Protein AF-A0A1M3CLC4-F1 (afdb_monomer_lite)

pLDDT: mean 72.05, std 15.81, range [44.66, 98.12]

Radius of gyration: 28.96 Å; chains: 1; bounding box: 85×17×70 Å

Sequence (66 aa):
MDEPAPQPDPEPGGGSRRGAVAGLVIVVVLLVVGLWLARELGSASRIQDCVMSGRSNCQPIDVSPR

Structure (mmCIF, N/CA/C/O backbone):
data_AF-A0A1M3CLC4-F1
#
_entry.id   AF-A0A1M3CLC4-F1
#
loop_
_atom_site.group_PDB
_atom_site.id
_atom_site.type_symbol
_atom_site.label_atom_id
_atom_site.label_alt_id
_atom_site.label_comp_id
_atom_site.label_asym_id
_atom_site.label_entity_id
_atom_site.label_seq_id
_atom_site.pdbx_PDB_ins_code
_atom_site.Cartn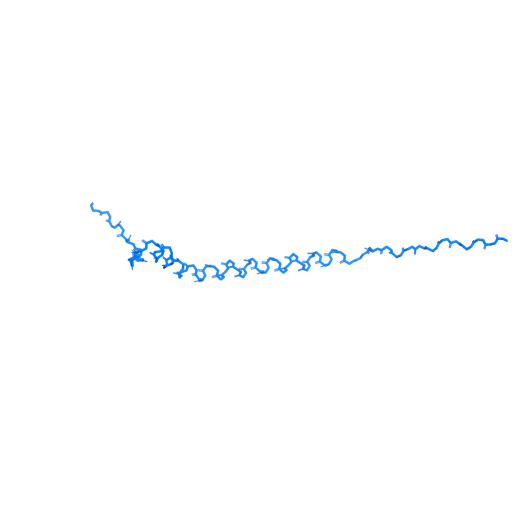_x
_atom_site.Cartn_y
_atom_site.Cartn_z
_atom_site.occupancy
_atom_site.B_iso_o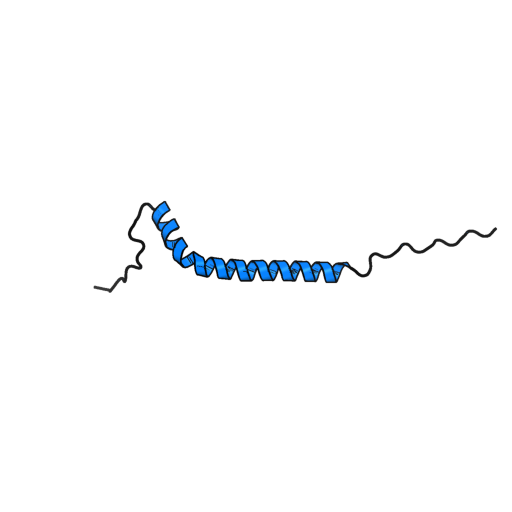r_equiv
_atom_site.auth_seq_id
_atom_site.auth_comp_id
_atom_site.auth_asym_id
_atom_site.auth_atom_id
_atom_site.pdbx_PDB_model_num
ATOM 1 N N . MET A 1 1 ? 48.860 1.294 -43.507 1.00 49.16 1 MET A N 1
ATOM 2 C CA . MET A 1 1 ? 48.663 2.064 -4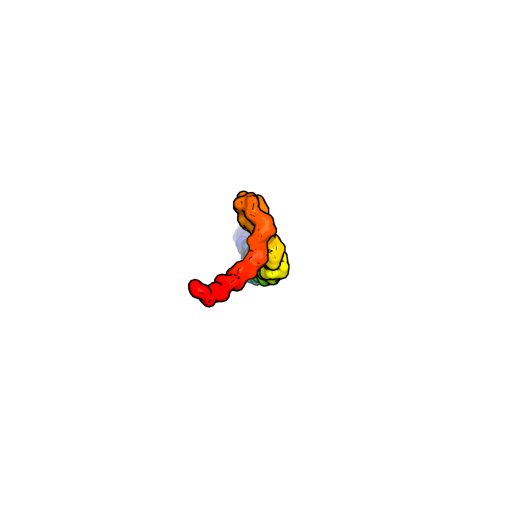2.262 1.00 49.16 1 MET A CA 1
ATOM 3 C C . MET A 1 1 ? 47.201 1.869 -41.978 1.00 49.16 1 MET A C 1
ATOM 5 O O . MET A 1 1 ? 46.374 2.562 -42.551 1.00 49.16 1 MET A O 1
ATOM 9 N N . ASP A 1 2 ? 46.910 0.786 -41.276 1.00 55.69 2 ASP A N 1
ATOM 10 C CA . ASP A 1 2 ? 45.567 0.244 -41.148 1.00 55.69 2 ASP A CA 1
ATOM 11 C C . ASP A 1 2 ? 45.171 0.473 -39.700 1.00 55.69 2 ASP A C 1
ATOM 13 O O . ASP A 1 2 ? 45.481 -0.330 -38.821 1.00 55.69 2 ASP A O 1
ATOM 17 N N . GLU A 1 3 ? 44.592 1.644 -39.447 1.00 69.88 3 GLU A N 1
A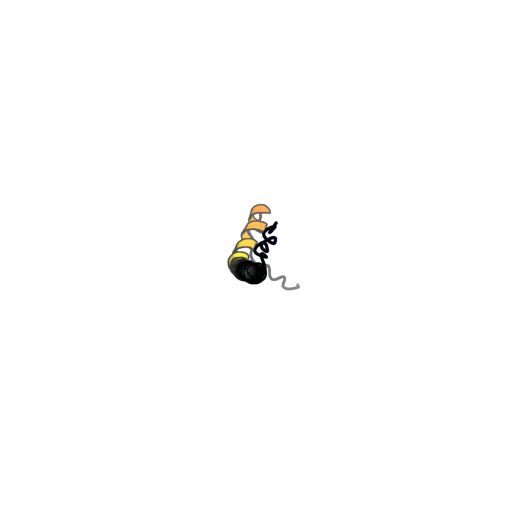TOM 18 C CA . GLU A 1 3 ? 43.947 1.941 -38.174 1.00 69.88 3 GLU A CA 1
ATOM 19 C C . GLU A 1 3 ? 42.743 0.998 -38.021 1.00 69.88 3 GLU A C 1
ATOM 21 O O . GLU A 1 3 ? 41.842 1.012 -38.866 1.00 69.88 3 GLU A O 1
ATOM 26 N N . PRO A 1 4 ? 42.719 0.141 -36.983 1.00 72.81 4 PRO A N 1
ATOM 27 C CA . PRO A 1 4 ? 41.573 -0.711 -36.712 1.00 72.81 4 PRO A CA 1
ATOM 28 C C . PRO A 1 4 ? 40.362 0.163 -36.387 1.00 72.81 4 PRO A C 1
ATOM 30 O O . PRO A 1 4 ? 40.428 1.029 -35.512 1.00 72.81 4 PRO A O 1
ATOM 33 N N . ALA A 1 5 ? 39.257 -0.057 -37.098 1.00 73.75 5 ALA A N 1
ATOM 34 C CA . ALA A 1 5 ? 38.021 0.681 -36.879 1.00 73.75 5 ALA A CA 1
ATOM 35 C C . ALA A 1 5 ? 37.510 0.502 -35.430 1.00 73.75 5 ALA A C 1
ATOM 37 O O . ALA A 1 5 ? 37.631 -0.593 -34.868 1.00 73.75 5 ALA A O 1
ATOM 38 N N . PRO A 1 6 ? 36.921 1.550 -34.824 1.00 74.25 6 PRO A N 1
ATOM 39 C CA . PRO A 1 6 ? 36.352 1.474 -33.484 1.00 74.25 6 PRO A CA 1
ATOM 40 C C . PRO A 1 6 ? 35.222 0.439 -33.442 1.00 74.25 6 PRO A C 1
ATOM 42 O O . PRO A 1 6 ? 34.300 0.466 -34.259 1.00 74.25 6 PRO A O 1
ATOM 45 N N . GLN A 1 7 ? 35.311 -0.490 -32.491 1.00 68.25 7 GLN A N 1
ATOM 46 C CA . GLN A 1 7 ? 34.267 -1.483 -32.255 1.00 68.25 7 GLN A CA 1
ATOM 47 C C . GLN A 1 7 ? 33.086 -0.834 -31.517 1.00 68.25 7 GLN A C 1
ATOM 49 O O . GLN A 1 7 ? 33.316 -0.030 -30.614 1.00 68.25 7 GLN A O 1
ATOM 54 N N . PRO A 1 8 ? 31.835 -1.169 -31.873 1.00 69.06 8 PRO A N 1
ATOM 55 C CA . PRO A 1 8 ? 30.659 -0.620 -31.215 1.00 69.06 8 PRO A CA 1
ATOM 56 C C . PRO A 1 8 ? 30.551 -1.150 -29.779 1.00 69.06 8 PRO A C 1
ATOM 58 O O . PRO A 1 8 ? 30.589 -2.361 -29.550 1.00 69.06 8 PRO A O 1
ATOM 61 N N . ASP A 1 9 ? 30.399 -0.239 -28.818 1.00 68.62 9 ASP A N 1
ATOM 62 C CA . ASP A 1 9 ? 30.079 -0.579 -27.434 1.00 68.62 9 ASP A CA 1
ATOM 63 C C . ASP A 1 9 ? 28.710 -1.284 -27.359 1.00 68.62 9 ASP A C 1
ATOM 65 O O . ASP A 1 9 ? 27.781 -0.913 -28.086 1.00 68.62 9 ASP A O 1
ATOM 69 N N . PRO A 1 10 ? 28.540 -2.297 -26.490 1.00 64.94 10 PRO A N 1
ATOM 70 C CA . PRO A 1 10 ? 27.260 -2.972 -26.335 1.00 64.94 10 PRO A CA 1
ATOM 71 C C . PRO A 1 10 ? 26.213 -1.991 -25.788 1.00 64.94 10 PRO A C 1
ATOM 73 O O . PRO A 1 10 ? 26.257 -1.603 -24.620 1.00 64.94 10 PRO A O 1
ATOM 76 N N . GLU A 1 11 ? 25.246 -1.599 -26.621 1.00 66.38 11 GLU A N 1
ATOM 77 C CA . GLU A 1 11 ? 24.094 -0.818 -26.171 1.00 66.38 11 GLU A CA 1
ATOM 78 C C . GLU A 1 11 ? 23.315 -1.605 -25.096 1.00 66.38 11 GLU A C 1
ATOM 80 O O . GLU A 1 11 ? 22.932 -2.757 -25.334 1.00 66.38 11 GLU A O 1
ATOM 85 N N . PRO A 1 12 ? 22.985 -1.011 -23.932 1.00 60.34 12 PRO A N 1
ATOM 86 C CA . PRO A 1 12 ? 22.127 -1.626 -22.918 1.00 60.34 12 PRO A CA 1
ATOM 87 C C . PRO A 1 12 ? 20.646 -1.595 -23.359 1.00 60.34 12 PRO A C 1
ATOM 89 O O . PRO A 1 12 ? 19.747 -1.173 -22.634 1.00 60.34 12 PRO A O 1
ATOM 92 N N . GLY A 1 13 ? 20.367 -2.027 -24.586 1.00 58.84 13 GLY A N 1
ATOM 93 C CA . GLY A 1 13 ? 19.080 -1.917 -25.262 1.00 58.84 13 GLY A CA 1
ATOM 94 C C . GLY A 1 13 ? 18.254 -3.199 -25.191 1.00 58.84 13 GLY A C 1
ATOM 95 O O . GLY A 1 13 ? 17.979 -3.805 -26.221 1.00 58.84 13 GLY A O 1
ATOM 96 N N . GLY A 1 14 ? 17.814 -3.636 -24.003 1.00 56.38 14 GLY A N 1
ATOM 97 C CA . GLY A 1 14 ? 16.893 -4.789 -23.960 1.00 56.38 14 GLY A CA 1
ATOM 98 C C . GLY A 1 14 ? 16.295 -5.226 -22.621 1.00 56.38 14 GLY A C 1
ATOM 99 O O . GLY A 1 14 ? 15.249 -5.876 -22.618 1.00 56.38 14 GLY A O 1
ATOM 100 N N . GLY A 1 15 ? 16.897 -4.868 -21.482 1.00 59.62 15 GLY A N 1
ATOM 101 C CA . GLY A 1 15 ? 16.495 -5.406 -20.167 1.00 59.62 15 GLY A CA 1
ATOM 102 C C . GLY A 1 15 ? 15.562 -4.525 -19.324 1.00 59.62 15 GLY A C 1
ATOM 103 O O . GLY A 1 15 ? 14.836 -5.037 -18.473 1.00 59.62 15 GLY A O 1
ATOM 104 N N . SER A 1 16 ? 15.538 -3.210 -19.566 1.00 65.50 16 SER A N 1
ATOM 105 C CA . SER A 1 16 ? 14.922 -2.225 -18.655 1.00 65.50 16 SER A CA 1
ATOM 106 C C . SER A 1 16 ? 13.402 -2.382 -18.510 1.00 65.50 16 SER A C 1
ATOM 108 O O . SER A 1 16 ? 12.882 -2.443 -17.396 1.00 65.50 16 SER A O 1
ATOM 110 N N . ARG A 1 17 ? 12.673 -2.528 -19.625 1.00 73.38 17 ARG A N 1
ATOM 111 C CA . ARG A 1 17 ? 11.201 -2.583 -19.595 1.00 73.38 17 ARG A CA 1
ATOM 112 C C . ARG A 1 17 ? 10.673 -3.822 -18.878 1.00 73.38 17 ARG A C 1
ATOM 114 O O . ARG A 1 17 ? 9.699 -3.723 -18.145 1.00 73.38 17 ARG A O 1
ATOM 121 N N . ARG A 1 18 ? 11.324 -4.977 -19.054 1.00 78.50 18 ARG A N 1
ATOM 122 C CA . ARG A 1 18 ? 10.922 -6.223 -18.377 1.00 78.50 18 ARG A CA 1
ATOM 123 C C . ARG A 1 18 ? 11.140 -6.124 -16.868 1.00 78.50 18 ARG A C 1
ATOM 125 O O . ARG A 1 18 ? 10.252 -6.510 -16.116 1.00 78.50 18 ARG A O 1
ATOM 132 N N . GLY A 1 19 ? 12.267 -5.549 -16.441 1.00 81.88 19 GLY A N 1
ATOM 133 C CA . GLY A 1 19 ? 12.540 -5.276 -15.028 1.00 81.88 19 GLY A CA 1
ATOM 134 C C . GLY A 1 19 ? 11.553 -4.279 -14.416 1.00 81.88 19 GLY A C 1
ATOM 135 O O . GLY A 1 19 ? 11.005 -4.536 -13.348 1.00 81.88 19 GLY A O 1
ATOM 136 N N . ALA A 1 20 ? 11.252 -3.188 -15.125 1.00 87.25 20 ALA A N 1
ATOM 137 C CA . ALA A 1 20 ? 10.281 -2.189 -14.682 1.00 87.25 20 ALA A CA 1
ATOM 138 C C . ALA A 1 20 ? 8.862 -2.770 -14.548 1.00 87.25 20 ALA A C 1
ATOM 140 O O . ALA A 1 20 ? 8.180 -2.511 -13.559 1.00 87.25 20 ALA A O 1
ATOM 141 N N . VAL A 1 21 ? 8.432 -3.601 -15.504 1.00 92.19 21 VAL A N 1
ATOM 142 C CA . VAL A 1 21 ? 7.131 -4.287 -15.445 1.00 92.19 21 VAL A CA 1
ATOM 143 C C . VAL A 1 21 ? 7.090 -5.294 -14.297 1.00 92.19 21 VAL A C 1
ATOM 145 O O . VAL A 1 21 ? 6.107 -5.322 -13.563 1.00 92.19 21 VAL A O 1
ATOM 148 N N . ALA A 1 22 ? 8.152 -6.077 -14.089 1.00 92.12 22 ALA A N 1
ATOM 149 C CA . ALA A 1 22 ? 8.225 -7.004 -12.960 1.00 92.12 22 ALA A CA 1
ATOM 150 C C . ALA A 1 22 ? 8.124 -6.266 -11.614 1.00 92.12 22 ALA A C 1
ATOM 152 O O . ALA A 1 22 ? 7.339 -6.661 -10.754 1.00 92.12 22 ALA A O 1
ATOM 153 N N . GLY A 1 23 ? 8.848 -5.152 -11.460 1.00 94.31 23 GLY A N 1
ATOM 154 C CA . GLY A 1 23 ? 8.757 -4.298 -10.274 1.00 94.31 23 GLY A CA 1
ATOM 155 C C . GLY A 1 23 ? 7.353 -3.731 -10.058 1.00 94.31 23 GLY A C 1
ATOM 156 O O . GLY A 1 23 ? 6.821 -3.814 -8.953 1.00 94.31 23 GLY A O 1
ATOM 157 N N . LEU A 1 24 ? 6.714 -3.221 -11.117 1.00 95.75 24 LEU A N 1
ATOM 158 C CA . LEU A 1 24 ? 5.345 -2.703 -11.053 1.00 95.75 24 LEU A CA 1
ATOM 159 C C . LEU A 1 24 ? 4.352 -3.783 -10.600 1.00 95.75 24 LEU A C 1
ATOM 161 O O . LEU A 1 24 ? 3.530 -3.527 -9.723 1.00 95.75 24 LEU A O 1
ATOM 165 N N . VAL A 1 25 ? 4.441 -4.992 -11.162 1.00 97.06 25 VAL A N 1
ATOM 166 C CA . VAL A 1 25 ? 3.568 -6.116 -10.788 1.00 97.06 25 VAL A CA 1
ATOM 167 C C . VAL A 1 25 ? 3.720 -6.446 -9.305 1.00 97.06 25 VAL A C 1
ATOM 169 O O . VAL A 1 25 ? 2.715 -6.588 -8.613 1.00 97.06 25 VAL A O 1
ATOM 172 N N . ILE A 1 26 ? 4.954 -6.503 -8.796 1.00 97.12 26 ILE A N 1
ATOM 173 C CA . ILE A 1 26 ? 5.214 -6.761 -7.373 1.00 97.12 26 ILE A CA 1
ATOM 174 C C . ILE A 1 26 ? 4.561 -5.683 -6.499 1.00 97.12 26 ILE A C 1
ATOM 176 O O . ILE A 1 26 ? 3.861 -6.016 -5.545 1.00 97.12 26 ILE A O 1
ATOM 180 N N . VAL A 1 27 ? 4.727 -4.400 -6.840 1.00 97.56 27 VAL A N 1
ATOM 181 C CA . VAL A 1 27 ? 4.121 -3.285 -6.090 1.00 97.56 27 VAL A CA 1
ATOM 182 C C . VAL A 1 27 ? 2.596 -3.387 -6.077 1.00 97.56 27 VAL A C 1
ATOM 184 O O . VAL A 1 27 ? 1.982 -3.247 -5.020 1.00 97.56 27 VAL A O 1
ATOM 187 N N . VAL A 1 28 ? 1.975 -3.677 -7.222 1.00 98.06 28 VAL A N 1
ATOM 188 C CA . VAL A 1 28 ? 0.517 -3.840 -7.316 1.00 98.06 28 VAL A CA 1
ATOM 189 C C . VAL A 1 28 ? 0.037 -5.002 -6.445 1.00 98.06 28 VAL A C 1
ATOM 191 O O . VAL A 1 28 ? -0.932 -4.840 -5.705 1.00 98.06 28 VAL A O 1
ATOM 194 N N . VAL A 1 29 ? 0.726 -6.146 -6.475 1.00 98.12 29 VAL A N 1
ATOM 195 C CA . VAL A 1 29 ? 0.388 -7.303 -5.629 1.00 98.12 29 VAL A CA 1
ATOM 196 C C . VAL A 1 29 ? 0.481 -6.938 -4.148 1.00 98.12 29 VAL A C 1
ATOM 198 O O . VAL A 1 29 ? -0.457 -7.211 -3.400 1.00 98.12 29 VAL A O 1
ATOM 201 N N . LEU A 1 30 ? 1.558 -6.268 -3.726 1.00 98.00 30 LEU A N 1
ATOM 202 C CA . LEU A 1 30 ? 1.729 -5.833 -2.337 1.00 98.00 30 LEU A CA 1
ATOM 203 C C . LEU A 1 30 ? 0.625 -4.867 -1.890 1.00 98.00 30 LEU A C 1
ATOM 205 O O . LEU A 1 30 ? 0.128 -5.000 -0.775 1.00 98.00 30 LEU A O 1
ATOM 209 N N . LEU A 1 31 ? 0.200 -3.934 -2.749 1.00 97.56 31 LEU A N 1
ATOM 210 C CA . LEU A 1 31 ? -0.899 -3.012 -2.442 1.00 97.56 31 LEU A CA 1
ATOM 211 C C . LEU A 1 31 ? -2.240 -3.735 -2.308 1.00 97.56 31 LEU A C 1
ATOM 213 O O . LEU A 1 31 ? -2.972 -3.489 -1.352 1.00 97.56 31 LEU A O 1
ATOM 217 N N . VAL A 1 32 ? -2.566 -4.635 -3.239 1.00 97.44 32 VAL A N 1
ATOM 218 C CA . VAL A 1 32 ? -3.823 -5.396 -3.201 1.00 97.44 32 VAL A CA 1
ATOM 219 C C . VAL A 1 32 ? -3.884 -6.266 -1.949 1.00 97.44 32 VAL A C 1
ATOM 221 O O . VAL A 1 32 ? -4.876 -6.226 -1.222 1.00 97.44 32 VAL A O 1
ATOM 224 N N . VAL A 1 33 ? -2.808 -7.004 -1.669 1.00 96.81 33 VAL A N 1
ATOM 225 C CA . VAL A 1 33 ? -2.692 -7.852 -0.479 1.00 96.81 33 VAL A CA 1
ATOM 226 C C . VAL A 1 33 ? -2.751 -6.992 0.783 1.00 96.81 33 VAL A C 1
ATOM 228 O O . VAL A 1 33 ? -3.561 -7.268 1.658 1.00 96.81 33 VAL A O 1
ATOM 231 N N . GLY A 1 34 ? -1.991 -5.898 0.858 1.00 93.81 34 GLY A N 1
ATOM 232 C CA . GLY A 1 34 ? -1.998 -4.988 2.00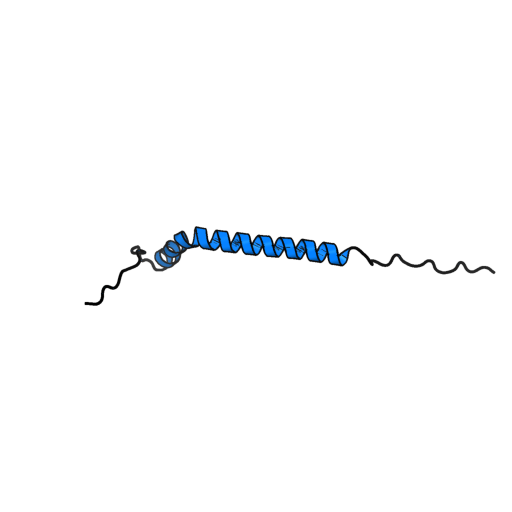5 1.00 93.81 34 GLY A CA 1
ATOM 233 C C . GLY A 1 34 ? -3.372 -4.382 2.296 1.00 93.81 34 GLY A C 1
ATOM 234 O O . GLY A 1 34 ? -3.791 -4.351 3.449 1.00 93.81 34 GLY A O 1
ATOM 235 N N . LEU A 1 35 ? -4.112 -3.958 1.266 1.00 91.25 35 LEU A N 1
ATOM 236 C CA . LEU A 1 35 ? -5.473 -3.431 1.420 1.00 91.25 35 LEU A CA 1
ATOM 237 C C . LEU A 1 35 ? -6.481 -4.514 1.814 1.00 91.25 35 LEU A C 1
ATOM 239 O O . LEU A 1 35 ? -7.400 -4.238 2.582 1.00 91.25 35 LEU A O 1
ATOM 243 N N . TRP A 1 36 ? -6.327 -5.733 1.296 1.00 92.12 36 TRP A N 1
ATOM 244 C CA . TRP A 1 36 ? -7.156 -6.865 1.700 1.00 92.12 36 TRP A CA 1
ATOM 245 C C . TRP A 1 36 ? -6.914 -7.222 3.172 1.00 92.12 36 TRP A C 1
ATOM 247 O O . TRP A 1 36 ? -7.869 -7.258 3.945 1.00 92.12 36 TRP A O 1
ATOM 257 N N . LEU A 1 37 ? -5.645 -7.338 3.589 1.00 87.56 37 LEU A N 1
ATOM 258 C CA . LEU A 1 37 ? -5.276 -7.524 4.995 1.00 87.56 37 LEU A CA 1
ATOM 259 C C . LEU A 1 37 ? -5.811 -6.380 5.859 1.00 87.56 37 LEU A C 1
ATOM 261 O O . LEU A 1 37 ? -6.424 -6.635 6.885 1.00 87.56 37 LEU A O 1
ATOM 265 N N . ALA A 1 38 ? -5.642 -5.123 5.454 1.00 85.12 38 ALA A N 1
ATOM 266 C CA . ALA A 1 38 ? -6.125 -3.980 6.225 1.00 85.12 38 ALA A CA 1
ATOM 267 C C . ALA A 1 38 ? -7.653 -3.970 6.398 1.00 85.12 38 ALA A C 1
ATOM 269 O O . ALA A 1 38 ? -8.140 -3.483 7.412 1.00 85.12 38 ALA A O 1
ATOM 270 N N . ARG A 1 39 ? -8.426 -4.517 5.451 1.00 80.75 39 ARG A N 1
ATOM 271 C CA . ARG A 1 39 ? -9.881 -4.683 5.612 1.00 80.75 39 ARG A CA 1
ATOM 272 C C . ARG A 1 39 ? -10.224 -5.796 6.594 1.00 80.75 39 ARG A C 1
ATOM 274 O O . ARG A 1 39 ? -11.095 -5.599 7.435 1.00 80.75 39 ARG A O 1
ATOM 281 N N . GLU A 1 40 ? -9.513 -6.917 6.518 1.00 76.88 40 GLU A N 1
ATOM 282 C CA . GLU A 1 40 ? -9.715 -8.059 7.412 1.00 76.88 40 GLU A CA 1
ATOM 283 C C . GLU A 1 40 ? -9.327 -7.699 8.861 1.00 76.88 40 GLU A C 1
ATOM 285 O O . GLU A 1 40 ? -10.105 -7.882 9.800 1.00 76.88 40 GLU A O 1
ATOM 290 N N . LEU A 1 41 ? -8.160 -7.066 9.033 1.00 69.19 41 LEU A N 1
ATOM 291 C CA . LEU A 1 41 ? -7.651 -6.574 10.316 1.00 69.19 41 LEU A CA 1
ATOM 292 C C . LEU A 1 41 ? -8.336 -5.279 10.781 1.00 69.19 41 LEU A C 1
ATOM 294 O O . LEU A 1 41 ? -8.342 -4.991 11.974 1.00 69.19 41 LEU A O 1
ATOM 298 N N . GLY A 1 42 ? -8.949 -4.505 9.883 1.00 63.41 42 GLY A N 1
ATOM 299 C CA . GLY A 1 42 ? -9.668 -3.270 10.213 1.00 63.41 42 GLY A CA 1
ATOM 300 C C . GLY A 1 42 ? -10.887 -3.500 11.111 1.00 63.41 42 GLY A C 1
ATOM 301 O O . GLY A 1 42 ? -11.294 -2.602 11.851 1.00 63.41 42 GLY A O 1
ATOM 302 N N . SER A 1 43 ? -11.419 -4.728 11.131 1.00 56.88 43 SER A N 1
ATOM 303 C CA . SER A 1 43 ? -12.391 -5.166 12.138 1.00 56.88 43 SER A CA 1
ATOM 304 C C . SER A 1 43 ? -11.824 -5.108 13.568 1.00 56.88 43 SER A C 1
ATOM 306 O O . SER A 1 43 ? -12.556 -4.775 14.500 1.00 56.88 43 SER A O 1
ATOM 308 N N . ALA A 1 44 ? -10.514 -5.330 13.735 1.00 57.16 44 ALA A N 1
ATOM 309 C CA . ALA A 1 44 ? -9.798 -5.230 15.004 1.00 57.16 44 ALA A CA 1
ATOM 310 C C . ALA A 1 44 ? -9.287 -3.805 15.305 1.00 57.16 44 ALA A C 1
ATOM 312 O O . ALA A 1 44 ? -9.121 -3.452 16.472 1.00 57.16 44 ALA A O 1
ATOM 313 N N . SER A 1 45 ? -9.081 -2.948 14.297 1.00 51.06 45 SER A N 1
ATOM 314 C CA . SER A 1 45 ? -8.554 -1.583 14.495 1.00 51.06 45 SER A CA 1
ATOM 315 C C . SER A 1 45 ? -9.502 -0.642 15.244 1.00 51.06 45 SER A C 1
ATOM 317 O O . SER A 1 45 ? -9.027 0.260 15.932 1.00 51.06 45 SER A O 1
ATOM 319 N N . ARG A 1 46 ? -10.823 -0.888 15.231 1.00 53.16 46 ARG A N 1
ATOM 320 C CA . ARG A 1 46 ? -11.769 -0.137 16.087 1.00 53.16 46 ARG A CA 1
ATOM 321 C C . ARG A 1 46 ? -11.448 -0.256 17.579 1.00 53.16 46 ARG A C 1
ATOM 323 O O . ARG A 1 46 ? -11.767 0.647 18.343 1.00 53.16 46 ARG A O 1
ATOM 330 N N . ILE A 1 47 ? -10.799 -1.344 17.991 1.00 54.56 47 ILE A N 1
ATOM 331 C CA . ILE A 1 47 ? -10.393 -1.568 19.380 1.00 54.56 47 ILE A CA 1
ATOM 332 C C . ILE A 1 47 ? -9.183 -0.697 19.735 1.00 54.56 47 ILE A C 1
ATOM 334 O O . ILE A 1 47 ? -9.072 -0.264 20.873 1.00 54.56 47 ILE A O 1
ATOM 338 N N . GLN A 1 48 ? -8.305 -0.372 18.784 1.00 44.66 48 GLN A N 1
ATOM 339 C CA . GLN A 1 48 ? -7.090 0.399 19.067 1.00 44.66 48 GLN A CA 1
ATOM 340 C C . GLN A 1 48 ? -7.363 1.902 19.204 1.00 44.66 48 GLN A C 1
ATOM 342 O O . GLN A 1 48 ? -6.871 2.495 20.161 1.00 44.66 48 GLN A O 1
ATOM 347 N N . ASP A 1 49 ? -8.221 2.492 18.361 1.00 56.19 49 ASP A N 1
ATOM 348 C CA . ASP A 1 49 ? -8.675 3.887 18.534 1.00 56.19 49 ASP A CA 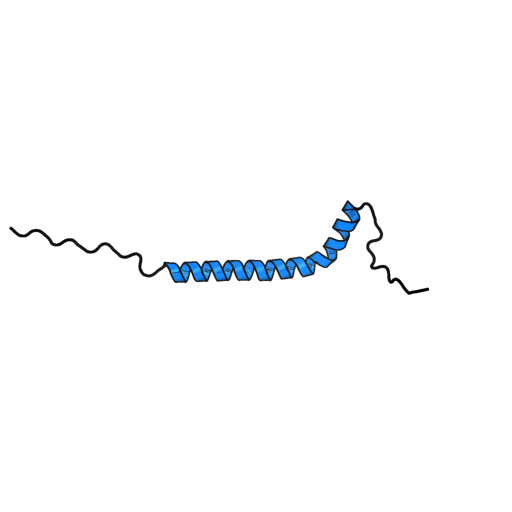1
ATOM 349 C C . ASP A 1 49 ? -9.468 4.075 19.837 1.00 56.19 49 ASP A C 1
ATOM 351 O O . ASP A 1 49 ? -9.370 5.098 20.515 1.00 56.19 49 ASP A O 1
ATOM 355 N N . CYS A 1 50 ? -10.209 3.049 20.246 1.00 57.09 50 CYS A N 1
ATOM 356 C CA . CYS A 1 50 ? -10.908 2.995 21.523 1.00 57.09 50 CYS A CA 1
ATOM 357 C C . CYS A 1 50 ? -9.982 2.848 22.741 1.00 57.09 50 CYS A C 1
ATOM 359 O O . CYS A 1 50 ? -10.161 3.538 23.746 1.00 57.09 50 CYS A O 1
ATOM 361 N N . VAL A 1 51 ? -9.008 1.933 22.662 1.00 56.38 51 VAL A N 1
ATOM 362 C CA . VAL A 1 51 ? -8.035 1.658 23.728 1.00 56.38 51 VAL A CA 1
ATOM 363 C C . VAL A 1 51 ? -7.106 2.855 23.916 1.00 56.38 51 VAL A C 1
ATOM 365 O O . VAL A 1 51 ? -6.887 3.257 25.056 1.00 56.38 51 VAL A O 1
ATOM 368 N N . MET A 1 52 ? -6.639 3.492 22.834 1.00 60.84 52 MET A N 1
ATOM 369 C CA . MET A 1 52 ? -5.905 4.764 22.925 1.00 60.84 52 MET A CA 1
ATOM 370 C C . MET A 1 52 ? -6.780 5.906 23.457 1.00 60.84 52 MET A C 1
ATOM 372 O O . MET A 1 52 ? -6.269 6.780 24.151 1.00 60.84 52 MET A O 1
ATOM 376 N N . SER A 1 53 ? -8.093 5.881 23.203 1.00 56.94 53 SER A N 1
ATOM 377 C CA . SER A 1 53 ? -9.052 6.851 23.760 1.00 56.94 53 SER A CA 1
ATOM 378 C C . SER A 1 53 ? -9.517 6.528 25.191 1.00 56.94 53 SER A C 1
ATOM 380 O O . SER A 1 53 ? -10.379 7.230 25.724 1.00 56.94 53 SER A O 1
ATOM 382 N N . GLY A 1 54 ? -8.995 5.466 25.823 1.00 61.91 54 GLY A N 1
ATOM 383 C CA . GLY A 1 54 ? -9.342 5.076 27.194 1.00 61.91 54 GLY A CA 1
ATOM 384 C C . GLY A 1 54 ? -10.795 4.623 27.387 1.00 61.91 54 GLY A C 1
ATOM 385 O O . GLY A 1 54 ? -11.302 4.657 28.508 1.00 61.91 54 GLY A O 1
ATOM 386 N N . ARG A 1 55 ? -11.495 4.224 26.316 1.00 61.34 55 ARG A N 1
ATOM 387 C CA . ARG A 1 55 ? -12.922 3.868 26.349 1.00 61.34 55 ARG A CA 1
ATOM 388 C C . ARG A 1 55 ? -13.114 2.411 25.908 1.00 61.34 55 ARG A C 1
ATOM 390 O O . ARG A 1 55 ? -12.760 2.043 24.797 1.00 61.34 55 ARG A O 1
ATOM 397 N N . SER A 1 56 ? -13.694 1.582 26.781 1.00 57.25 56 SER A N 1
ATOM 398 C CA . SER A 1 56 ? -13.905 0.136 26.567 1.00 57.25 56 SER A CA 1
ATOM 399 C C . SER A 1 56 ? -15.196 -0.223 25.816 1.00 57.25 56 SER A C 1
ATOM 401 O O . SER A 1 56 ? -15.438 -1.394 25.536 1.00 57.25 56 SER A O 1
ATOM 403 N N . ASN A 1 57 ? -16.041 0.757 25.486 1.00 56.97 57 ASN A N 1
ATOM 404 C CA . ASN A 1 57 ? -17.353 0.524 24.878 1.00 56.97 57 ASN A CA 1
ATOM 405 C C . ASN A 1 57 ? -17.318 0.732 23.351 1.00 56.97 57 ASN A C 1
ATOM 407 O O . ASN A 1 57 ? -17.884 1.688 22.829 1.00 56.97 57 ASN A O 1
ATOM 411 N N . CYS A 1 58 ? -16.604 -0.148 22.645 1.00 66.50 58 CYS A N 1
ATOM 412 C CA . CYS A 1 58 ? -16.375 -0.086 21.189 1.00 66.50 58 CYS A CA 1
ATOM 413 C C . CYS A 1 58 ? -17.433 -0.838 20.384 1.00 66.50 58 CYS A C 1
ATOM 415 O O . CYS A 1 58 ? -17.147 -1.372 19.311 1.00 66.50 58 CYS A O 1
ATOM 417 N N . GLN A 1 59 ? -18.647 -0.925 20.922 1.00 64.25 59 GLN A N 1
ATOM 418 C CA . GLN A 1 59 ? -19.784 -1.460 20.196 1.00 64.25 59 GLN A CA 1
ATOM 419 C C . GLN A 1 59 ? -20.398 -0.325 19.356 1.00 64.25 59 GLN A C 1
ATOM 421 O O . GLN A 1 59 ? -20.499 0.799 19.855 1.00 64.25 59 GLN A O 1
ATOM 426 N N . PRO A 1 60 ? -20.796 -0.561 18.091 1.00 60.78 60 PRO A N 1
ATOM 427 C CA . PRO A 1 60 ? -21.611 0.399 17.354 1.00 60.78 60 PRO A CA 1
ATOM 428 C C . PRO A 1 60 ? -22.862 0.707 18.183 1.00 60.78 60 PRO A C 1
ATOM 430 O O . PRO A 1 60 ? -23.659 -0.183 18.472 1.00 60.78 60 PRO A O 1
ATOM 433 N N . ILE A 1 61 ? -22.990 1.954 18.633 1.00 58.50 61 ILE A N 1
ATOM 434 C CA . ILE A 1 61 ? -24.179 2.405 19.348 1.00 58.50 61 ILE A CA 1
ATOM 435 C C . ILE A 1 61 ? -25.223 2.721 18.282 1.00 58.50 61 ILE A C 1
ATOM 437 O O . ILE A 1 61 ? -25.108 3.725 17.579 1.00 58.50 61 ILE A O 1
ATOM 441 N N . ASP A 1 62 ? -26.225 1.851 18.160 1.00 64.44 62 ASP A N 1
ATOM 442 C CA . ASP A 1 62 ? -27.462 2.160 17.451 1.00 64.44 62 ASP A CA 1
ATOM 443 C C . ASP A 1 62 ? -28.140 3.335 18.160 1.00 64.44 62 ASP A C 1
ATOM 445 O O . ASP A 1 62 ? -28.759 3.196 19.218 1.00 64.44 62 ASP A O 1
ATOM 449 N N . VAL A 1 63 ? -28.000 4.526 17.585 1.00 63.88 63 VAL A N 1
ATOM 450 C CA . VAL A 1 63 ? -28.770 5.697 17.997 1.00 63.88 63 VAL A CA 1
ATOM 451 C C . VAL A 1 63 ? -30.182 5.561 17.433 1.00 63.88 63 VAL A C 1
ATOM 453 O O . VAL A 1 63 ? -30.523 6.132 16.401 1.00 63.88 63 VAL A O 1
ATOM 456 N N . SER A 1 64 ? -31.021 4.769 18.102 1.00 62.81 64 SER A N 1
ATOM 457 C CA . SER A 1 64 ? -32.463 4.839 17.865 1.00 62.81 64 SER A CA 1
ATOM 458 C C . SER A 1 64 ? -32.926 6.250 18.249 1.00 62.81 64 SER A C 1
ATOM 460 O O . SER A 1 64 ? -32.734 6.640 19.404 1.00 62.81 64 SER A O 1
ATOM 462 N N . PRO A 1 65 ? -33.519 7.025 17.325 1.00 67.75 65 PRO A N 1
ATOM 463 C CA . PRO A 1 65 ? -34.050 8.339 17.650 1.00 67.75 65 PRO A CA 1
ATOM 464 C C . PRO A 1 65 ? -35.176 8.173 18.673 1.00 67.75 65 PRO A C 1
ATOM 466 O O . PRO A 1 65 ? -36.036 7.298 18.523 1.00 67.75 65 PRO A O 1
ATOM 469 N N . ARG A 1 66 ? -35.145 8.981 19.730 1.00 57.06 66 ARG A N 1
ATOM 470 C CA . ARG A 1 66 ? -36.217 9.097 20.716 1.00 57.06 66 ARG A CA 1
ATOM 471 C C . ARG A 1 66 ? -36.514 10.563 20.954 1.00 57.06 66 ARG A C 1
ATOM 473 O O . ARG A 1 66 ? -35.532 11.334 21.029 1.00 57.06 66 ARG A O 1
#

Foldseek 3Di:
DDDDDDDDDDDPPDDPVVVVVVVVVVVVVCVVVVVVVCVVCVVVVLVVVCVVVVHPPSDPDPCPDD

Secondary structure (DSSP, 8-state):
--PPPPPPP----SSHHHHHHHHHHHHHHHHHHHHHHHHHHHHHHHHHHHHHTT----S-------